Protein 3P6I (pdb70)

Nearest PDB structures (foldseek):
  3snv-assembly2_B  TM=9.906E-01  e=8.416E-18  Homo sapiens
  3p6j-assembly1_A  TM=9.834E-01  e=1.205E-16  unclassified
  3o4b-assembly1_A  TM=1.008E+00  e=6.882E-15  synthetic construct
  3o4a-assembly3_C  TM=1.006E+00  e=1.529E-14  synthetic construct
  4qkr-assembly1_A  TM=9.789E-01  e=8.283E-13  synthetic construct

Structure (mmCIF, N/CA/C/O backbone):
data_3P6I
#
_entry.id   3P6I
#
_cell.length_a   50.901
_cell.length_b   53.258
_cell.length_c   84.539
_cell.angle_alpha   90.00
_cell.angle_beta   90.00
_cell.angle_gamma   90.00
#
_symmetry.space_group_n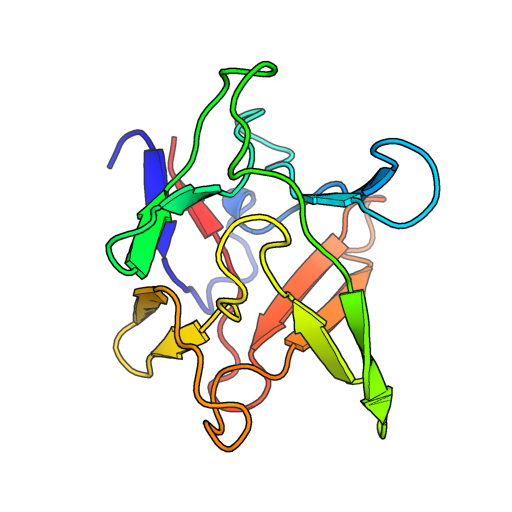ame_H-M   'I 2 2 2'
#
loop_
_entity.id
_entity.type
_entity.pdbx_description
1 polymer 'de novo designed beta-trefoil architecture with symmetric primary structure'
2 non-polymer 2-AMINO-2-HYDROXYMETHYL-PROPANE-1,3-DIOL
3 non-polymer 'SULFATE ION'
4 water water
#
loop_
_atom_site.group_PDB
_atom_site.id
_atom_site.type_symbol
_atom_site.label_atom_id
_atom_site.label_alt_id
_atom_site.label_comp_id
_atom_site.label_asym_id
_atom_site.label_entity_id
_atom_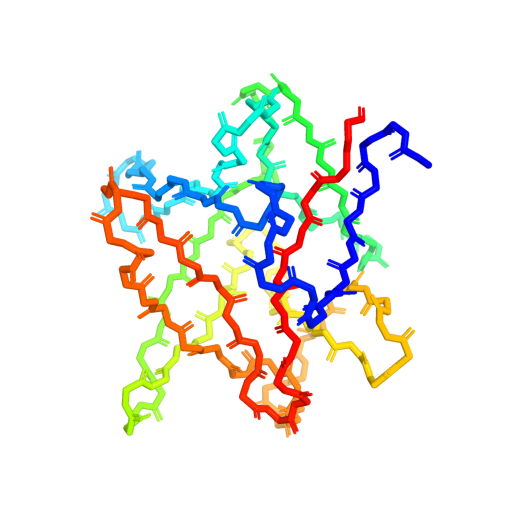site.label_seq_id
_atom_site.pdbx_PDB_ins_code
_atom_site.Cartn_x
_atom_site.Cartn_y
_atom_site.Cartn_z
_atom_site.occupancy
_atom_site.B_iso_or_equiv
_atom_site.auth_seq_id
_atom_site.auth_comp_id
_atom_site.auth_asym_id
_atom_site.auth_atom_id
_atom_site.pdbx_PDB_model_num
ATOM 1 N N . LYS A 1 16 ? -0.346 20.698 21.639 1.00 66.62 10 LYS A N 1
ATOM 2 C CA . LYS A 1 16 ? 0.411 21.880 21.243 1.00 26.75 10 LYS A CA 1
ATOM 3 C C . LYS A 1 16 ? 1.881 21.737 21.624 1.00 30.16 10 LYS A C 1
ATOM 4 O O . LYS A 1 16 ? 2.695 21.203 20.860 1.00 23.27 10 LYS A O 1
ATOM 10 N N . GLY A 1 17 ? 2.211 22.228 22.816 1.00 45.11 28 GLY A N 1
ATOM 11 C CA . GLY A 1 17 ? 3.566 22.170 23.329 1.00 43.05 28 GLY A CA 1
ATOM 12 C C . GLY A 1 17 ? 4.219 20.808 23.201 1.00 31.48 28 GLY A C 1
ATOM 13 O O . GLY A 1 17 ? 3.937 19.926 23.994 1.00 51.06 28 GLY A O 1
ATOM 14 N N . GLY A 1 18 ? 5.090 20.621 22.210 1.00 21.25 29 GLY A N 1
ATOM 15 C CA . GLY A 1 18 ? 5.836 19.379 22.121 1.00 16.13 29 GLY A CA 1
ATOM 16 C C . GLY A 1 18 ? 5.232 18.329 21.204 1.00 12.21 29 GLY A C 1
ATOM 17 O O . GLY A 1 18 ? 5.793 17.243 21.033 1.00 14.08 29 GLY A O 1
ATOM 18 N N . THR A 1 19 ? 4.091 18.631 20.602 1.00 11.77 30 THR A N 1
ATOM 19 C CA . THR A 1 19 ? 3.521 17.698 19.639 1.00 10.93 30 THR A CA 1
ATOM 20 C C . THR A 1 19 ? 4.282 17.726 18.312 1.00 11.23 30 THR A C 1
ATOM 21 O O . THR A 1 19 ? 4.957 18.711 17.978 1.00 12.00 30 THR A O 1
ATOM 25 N N . VAL A 1 20 ? 4.162 16.633 17.565 1.00 8.92 31 VAL A N 1
ATOM 26 C CA . VAL A 1 20 ? 4.783 16.502 16.255 1.00 10.36 31 VAL A CA 1
ATOM 27 C C . VAL A 1 20 ? 3.697 16.143 15.250 1.00 10.37 31 VAL A C 1
ATOM 28 O O . VAL A 1 20 ? 2.907 15.224 15.466 1.00 10.55 31 VAL A O 1
ATOM 32 N N . ASP A 1 21 ? 3.632 16.888 14.155 1.00 10.12 32 ASP A N 1
ATOM 33 C CA . ASP A 1 21 ? 2.671 16.574 13.109 1.00 11.05 32 ASP A CA 1
ATOM 34 C C . ASP A 1 21 ? 3.225 16.928 11.737 1.00 10.25 32 ASP A C 1
ATOM 35 O O . ASP A 1 21 ? 4.392 17.296 11.613 1.00 12.06 32 ASP A O 1
ATOM 40 N N . GLY A 1 22 ? 2.395 16.787 10.713 1.00 11.43 33 GLY A N 1
ATOM 41 C CA . GLY A 1 22 ? 2.799 17.095 9.357 1.00 12.84 33 GLY A CA 1
ATOM 42 C C . GLY A 1 22 ? 2.067 18.313 8.833 1.00 12.16 33 GLY A C 1
ATOM 43 O O . GLY A 1 22 ? 0.918 18.577 9.195 1.00 16.01 33 GLY A O 1
ATOM 44 N N . THR A 1 23 ? 2.741 19.073 7.982 1.00 13.65 34 THR A N 1
ATOM 45 C CA . THR A 1 23 ? 2.126 20.252 7.388 1.00 16.17 34 THR A CA 1
ATOM 46 C C . THR A 1 23 ? 2.636 20.453 5.974 1.00 18.63 34 THR A C 1
ATOM 47 O O . THR A 1 23 ? 3.745 20.035 5.641 1.00 19.58 34 THR A O 1
ATOM 51 N N . ARG A 1 24 ? 1.818 21.081 5.138 1.00 22.51 35 ARG A N 1
ATOM 52 C CA . ARG A 1 24 ? 2.265 21.481 3.811 1.00 23.64 35 ARG A CA 1
ATOM 53 C C . ARG A 1 24 ? 2.481 22.997 3.761 1.00 28.05 35 ARG A C 1
ATOM 54 O O . ARG A 1 24 ? 2.715 23.571 2.697 1.00 33.32 35 ARG A O 1
ATOM 62 N N . ASP A 1 25 ? 2.406 23.637 4.926 1.00 25.58 36 ASP A N 1
ATOM 63 C CA . ASP A 1 25 ? 2.631 25.075 5.029 1.00 29.75 36 ASP A CA 1
ATOM 64 C C . ASP A 1 25 ? 4.123 25.361 5.001 1.00 33.43 36 ASP A C 1
ATOM 65 O O . ASP A 1 25 ? 4.819 25.284 6.022 1.00 34.65 36 ASP A O 1
ATOM 70 N N . ARG A 1 26 ? 4.606 25.662 3.804 1.00 41.84 37 ARG A N 1
ATOM 71 C CA . ARG A 1 26 ? 6.023 25.832 3.542 1.00 35.91 37 ARG A CA 1
ATOM 72 C C . ARG A 1 26 ? 6.579 27.085 4.221 1.00 34.60 37 ARG A C 1
ATOM 73 O O . ARG A 1 26 ? 7.790 27.222 4.380 1.00 48.66 37 ARG A O 1
ATOM 81 N N . SER A 1 27 ? 5.689 27.990 4.624 1.00 42.89 38 SER A N 1
ATOM 82 C CA . SER A 1 27 ? 6.098 29.232 5.282 1.00 42.16 38 SER A CA 1
ATOM 83 C C . SER A 1 27 ? 6.301 29.038 6.783 1.00 39.94 38 SER A C 1
ATOM 84 O O . SER A 1 27 ? 6.880 29.887 7.454 1.00 47.14 38 SER A O 1
ATOM 87 N N . ASP A 1 28 ? 5.818 27.914 7.300 1.00 34.68 39 ASP A N 1
ATOM 88 C CA . ASP A 1 28 ? 5.917 27.619 8.720 1.00 27.99 39 ASP A CA 1
ATOM 89 C C . ASP A 1 28 ? 7.366 27.323 9.109 1.00 25.29 39 ASP A C 1
ATOM 90 O O . ASP A 1 28 ? 7.933 26.313 8.696 1.00 31.37 39 ASP A O 1
ATOM 95 N N . THR A 1 29 ? 7.957 28.202 9.910 1.00 27.08 40 THR A N 1
ATOM 96 C CA . THR A 1 29 ? 9.352 28.049 10.314 1.00 30.83 40 THR A CA 1
ATOM 97 C C . THR A 1 29 ? 9.597 26.803 11.168 1.00 23.13 40 THR A C 1
ATOM 98 O O . THR A 1 29 ? 10.736 26.369 11.313 1.00 19.57 40 THR A O 1
ATOM 102 N N . HIS A 1 30 ? 8.534 26.227 11.724 1.00 18.50 41 HIS A N 1
ATOM 103 C CA . HIS A 1 30 ? 8.666 25.042 12.570 1.00 15.39 41 HIS A CA 1
ATOM 104 C C . HIS A 1 30 ? 8.995 23.764 11.804 1.00 14.41 41 HIS A C 1
ATOM 105 O O . HIS A 1 30 ? 9.213 22.719 12.416 1.00 16.27 41 HIS A O 1
ATOM 112 N N . ILE A 1 31 ? 9.020 23.837 10.474 1.00 14.66 42 ILE A N 1
ATOM 113 C CA . ILE A 1 31 ? 9.392 22.671 9.673 1.00 14.48 42 ILE A CA 1
ATOM 114 C C . ILE A 1 31 ? 10.897 22.566 9.458 1.00 14.86 42 ILE A C 1
ATOM 115 O O . ILE A 1 31 ? 11.376 21.613 8.853 1.00 15.42 42 ILE A O 1
ATOM 120 N N . GLN A 1 32 ? 11.648 23.542 9.956 1.00 14.29 43 GLN A N 1
ATOM 121 C CA . GLN A 1 32 ? 13.093 23.537 9.767 1.00 13.27 43 GLN A CA 1
ATOM 122 C C . GLN A 1 32 ? 13.808 22.709 10.828 1.00 11.98 43 GLN A C 1
ATOM 123 O O . GLN A 1 32 ? 13.521 22.812 12.027 1.00 13.24 43 GLN A O 1
ATOM 129 N N . PHE A 1 33 ? 14.749 21.897 10.369 1.00 12.30 44 PHE A N 1
ATOM 130 C CA . PHE A 1 33 ? 15.499 21.016 11.242 1.00 11.57 44 PHE A CA 1
ATOM 131 C C . PHE A 1 33 ? 16.997 21.153 11.089 1.00 12.89 44 PHE A C 1
ATOM 132 O O . PHE A 1 33 ? 17.519 21.599 10.053 1.00 13.72 44 PHE A O 1
ATOM 140 N N . GLN A 1 34 ? 17.684 20.751 12.146 1.00 13.63 45 GLN A N 1
ATOM 141 C CA A GLN A 1 34 ? 19.121 20.569 12.107 0.50 19.24 45 GLN A CA 1
ATOM 142 C CA B GLN A 1 34 ? 19.118 20.563 12.100 0.50 16.20 45 GLN A CA 1
ATOM 143 C C . GLN A 1 34 ? 19.395 19.092 12.358 1.00 15.80 45 GLN A C 1
ATOM 144 O O . GLN A 1 34 ? 18.864 18.506 13.302 1.00 18.15 45 GLN A O 1
ATOM 155 N N . ILE A 1 35 ? 20.206 18.484 11.504 1.00 14.96 46 ILE A N 1
ATOM 156 C CA . ILE A 1 35 ? 20.602 17.108 11.719 1.00 16.21 46 ILE A CA 1
ATOM 157 C C . ILE A 1 35 ? 22.005 17.105 12.304 1.00 17.97 46 ILE A C 1
ATOM 158 O O . ILE A 1 35 ? 22.939 17.612 11.691 1.00 22.94 46 ILE A O 1
ATOM 163 N N . SER A 1 36 ? 22.161 16.550 13.498 1.00 19.18 47 SER A N 1
ATOM 164 C CA . SER A 1 36 ? 23.479 16.516 14.120 1.00 21.25 47 SER A CA 1
ATOM 165 C C . SER A 1 36 ? 23.911 15.099 14.463 1.00 20.79 47 SER A C 1
ATOM 166 O O . SER A 1 36 ? 23.092 14.257 14.827 1.00 17.98 47 SER A O 1
ATOM 169 N N . PRO A 1 37 ? 25.210 14.823 14.323 1.00 29.43 48 PRO A N 1
ATOM 170 C CA . PRO A 1 37 ? 25.744 13.502 14.662 1.00 27.93 48 PRO A CA 1
ATOM 171 C C . PRO A 1 37 ? 25.585 13.199 16.144 1.00 25.57 48 PRO A C 1
ATOM 172 O O . PRO A 1 37 ? 25.794 14.071 16.987 1.00 40.09 48 PRO A O 1
ATOM 176 N N . GLU A 1 38 ? 25.214 11.964 16.450 1.00 19.99 49 GLU A N 1
ATOM 177 C CA . GLU A 1 38 ? 25.213 11.478 17.820 1.00 21.76 49 GLU A CA 1
ATOM 178 C C . GLU A 1 38 ? 26.110 10.251 17.862 1.00 30.68 49 GLU A C 1
ATOM 179 O O . GLU A 1 38 ? 25.655 9.130 17.673 1.00 38.83 49 GLU A O 1
ATOM 185 N N . GLY A 1 39 ? 27.395 10.471 18.102 1.00 26.66 50 GLY A N 1
ATOM 186 C CA . GLY A 1 39 ? 28.356 9.391 18.027 1.00 38.10 50 GLY A CA 1
ATOM 187 C C . GLY A 1 39 ? 28.800 9.154 16.598 1.00 36.32 50 GLY A C 1
ATOM 188 O O . GLY A 1 39 ? 29.034 10.104 15.845 1.00 41.32 50 GLY A O 1
ATOM 189 N N . ASN A 1 40 ? 28.889 7.883 16.213 1.00 43.83 51 ASN A N 1
ATOM 190 C CA . ASN A 1 40 ? 29.510 7.505 14.947 1.00 42.52 51 ASN A CA 1
ATOM 191 C C . ASN A 1 40 ? 28.545 7.235 13.781 1.00 44.72 51 ASN A C 1
ATOM 192 O O . ASN A 1 40 ? 28.809 7.650 12.653 1.00 50.98 51 ASN A O 1
ATOM 197 N N . GLY A 1 41 ? 27.432 6.550 14.041 1.00 47.22 52 GLY A N 1
ATOM 198 C CA . GLY A 1 41 ? 26.511 6.183 12.974 1.00 43.07 52 GLY A CA 1
ATOM 199 C C . GLY A 1 41 ? 25.064 6.658 13.107 1.00 44.66 52 GLY A C 1
ATOM 200 O O . GLY A 1 41 ? 24.195 6.248 12.335 1.00 45.19 52 GLY A O 1
ATOM 201 N N . GLU A 1 42 ? 24.796 7.527 14.072 1.00 31.67 53 GLU A N 1
ATOM 202 C CA . GLU A 1 42 ? 23.433 7.984 14.330 1.00 20.36 53 GLU A CA 1
ATOM 203 C C . GLU A 1 42 ? 23.322 9.503 14.328 1.00 17.13 53 GLU A C 1
ATOM 204 O O . GLU A 1 42 ? 24.324 10.213 14.388 1.00 18.16 53 GLU A O 1
ATOM 210 N N . VAL A 1 43 ? 22.091 10.000 14.266 1.00 14.93 54 VAL A N 1
ATOM 211 C CA . VAL A 1 43 ? 21.860 11.438 14.262 1.00 14.25 54 VAL A CA 1
ATOM 212 C C . VAL A 1 43 ? 20.722 11.818 15.200 1.00 13.87 54 VAL A C 1
ATOM 213 O O . VAL A 1 43 ? 19.892 10.977 15.580 1.00 13.26 54 VAL A O 1
ATOM 217 N N . LEU A 1 44 ? 20.691 13.093 15.570 1.00 11.58 55 LEU A N 1
ATOM 218 C CA . LEU A 1 44 ? 19.543 13.667 16.240 1.00 11.06 55 LEU A CA 1
ATOM 219 C C . LEU A 1 44 ? 18.857 14.556 15.213 1.00 11.26 55 LEU A C 1
ATOM 220 O O . LEU A 1 44 ? 19.515 15.143 14.343 1.00 13.40 55 LEU A O 1
ATOM 225 N N . LEU A 1 45 ? 17.540 14.670 15.326 1.00 10.56 56 LEU A N 1
ATOM 226 C CA . LEU A 1 45 ? 16.758 15.508 14.433 1.00 10.54 56 LEU A CA 1
ATOM 227 C C . LEU A 1 45 ? 16.151 16.612 15.273 1.00 9.93 56 LEU A C 1
ATOM 228 O O . LEU A 1 45 ? 15.184 16.391 16.001 1.00 10.63 56 LEU A O 1
ATOM 233 N N . LYS A 1 46 ? 16.751 17.796 15.192 1.00 10.90 57 LYS A N 1
ATOM 234 C CA . LYS A 1 46 ? 16.412 18.896 16.083 1.00 10.81 57 LYS A CA 1
ATOM 235 C C . LYS A 1 46 ? 15.656 20.002 15.372 1.00 10.48 57 LYS A C 1
ATOM 236 O O . LYS A 1 46 ? 16.080 20.486 14.324 1.00 12.72 57 LYS A O 1
ATOM 242 N N . SER A 1 47 ? 14.541 20.404 15.962 1.00 10.37 58 SER A N 1
ATOM 243 C CA . SER A 1 47 ? 13.790 21.563 15.503 1.00 12.19 58 SER A CA 1
ATOM 244 C C . SER A 1 47 ? 14.625 22.836 15.654 1.00 13.16 58 SER A C 1
ATOM 245 O O . SER A 1 47 ? 15.067 23.184 16.752 1.00 15.33 58 SER A O 1
ATOM 248 N N . THR A 1 48 ? 14.853 23.531 14.552 1.00 13.57 59 THR A N 1
ATOM 249 C CA . THR A 1 48 ? 15.643 24.757 14.573 1.00 18.01 59 THR A CA 1
ATOM 250 C C . THR A 1 48 ? 15.034 25.809 15.498 1.00 17.47 59 THR A C 1
ATOM 251 O O . THR A 1 48 ? 15.745 26.472 16.256 1.00 22.00 59 THR A O 1
ATOM 255 N N . GLU A 1 49 ? 13.716 25.973 15.411 1.00 13.65 60 GLU A N 1
ATOM 256 C CA . GLU A 1 49 ? 13.034 27.094 16.065 1.00 14.89 60 GLU A CA 1
ATOM 257 C C . GLU A 1 49 ? 12.748 26.874 17.551 1.00 14.04 60 GLU A C 1
ATOM 258 O O . GLU A 1 49 ? 12.649 27.833 18.312 1.00 17.49 60 GLU A O 1
ATOM 264 N N . THR A 1 50 ? 12.615 25.621 17.970 1.00 13.97 61 THR A N 1
ATOM 265 C CA . THR A 1 50 ? 12.237 25.344 19.352 1.00 13.37 61 THR A CA 1
ATOM 266 C C . THR A 1 50 ? 13.326 24.626 20.143 1.00 14.39 61 THR A C 1
ATOM 267 O O . THR A 1 50 ? 13.279 24.593 21.366 1.00 15.48 61 THR A O 1
ATOM 271 N N . GLY A 1 51 ? 14.301 24.052 19.447 1.00 13.47 62 GLY A N 1
ATOM 272 C CA . GLY A 1 51 ? 15.358 23.305 20.118 1.00 12.33 62 GLY A CA 1
ATOM 273 C C . GLY A 1 51 ? 14.961 21.909 20.585 1.00 13.25 62 GLY A C 1
ATOM 274 O O . GLY A 1 51 ? 15.735 21.235 21.264 1.00 16.11 62 GLY A O 1
ATOM 275 N N . GLN A 1 52 ? 13.761 21.461 20.219 1.00 12.58 63 GLN A N 1
ATOM 276 C CA . GLN A 1 52 ? 13.306 20.123 20.594 1.00 11.88 63 GLN A CA 1
ATOM 277 C C . GLN A 1 52 ? 13.815 19.062 19.630 1.00 10.21 63 GLN A C 1
ATOM 278 O O . GLN A 1 52 ? 13.894 19.294 18.418 1.00 12.71 63 GLN A O 1
ATOM 284 N N . TYR A 1 53 ? 14.140 17.895 20.182 1.00 9.83 64 TYR A N 1
ATOM 285 C CA . TYR A 1 53 ? 14.530 16.735 19.401 1.00 10.41 64 TYR A CA 1
ATOM 286 C C . TYR A 1 53 ? 13.331 15.841 19.150 1.00 9.81 64 TYR A C 1
ATOM 287 O O . TYR A 1 53 ? 12.490 15.640 20.033 1.00 11.15 64 TYR A O 1
ATOM 296 N N . LEU A 1 54 ? 13.258 15.301 17.940 1.00 9.48 65 LEU A N 1
ATOM 297 C CA A LEU A 1 54 ? 12.240 14.309 17.613 0.56 11.76 65 LEU A CA 1
ATOM 298 C CA B LEU A 1 54 ? 12.253 14.317 17.607 0.44 14.36 65 LEU A CA 1
ATOM 299 C C . LEU A 1 54 ? 12.496 13.048 18.415 1.00 9.19 65 LEU A C 1
ATOM 300 O O . LEU A 1 54 ? 13.636 12.595 18.537 1.00 9.47 65 LEU A O 1
ATOM 309 N N . ARG A 1 55 ? 11.424 12.479 18.944 1.00 9.30 66 ARG A N 1
ATOM 310 C CA . ARG A 1 55 ? 11.486 11.280 19.753 1.00 10.83 66 ARG A CA 1
ATOM 311 C C . ARG A 1 55 ? 10.401 10.302 19.309 1.00 10.87 66 ARG A C 1
ATOM 312 O O . ARG A 1 55 ? 9.247 10.695 19.152 1.00 10.69 66 ARG A O 1
ATOM 320 N N . ILE A 1 56 ? 10.758 9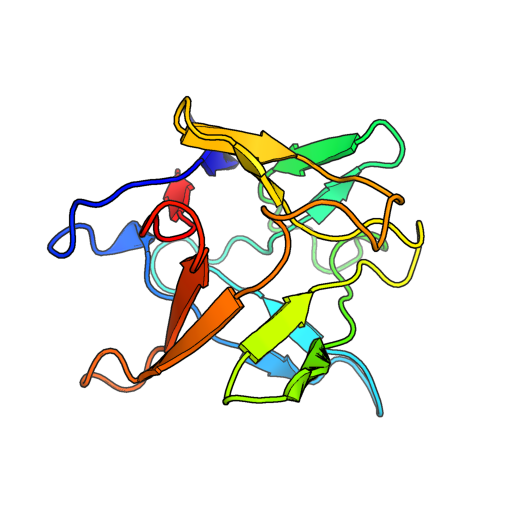.036 19.099 1.00 9.58 67 ILE A N 1
ATOM 321 C CA . ILE A 1 56 ? 9.740 7.999 18.931 1.00 11.25 67 ILE A CA 1
ATOM 322 C C . ILE A 1 56 ? 9.674 7.180 20.216 1.00 10.82 67 ILE A C 1
ATOM 323 O O . ILE A 1 56 ? 10.652 6.538 20.617 1.00 12.80 67 ILE A O 1
ATOM 328 N N . ASN A 1 57 ? 8.531 7.242 20.880 1.00 10.98 68 ASN A N 1
ATOM 329 C CA . ASN A 1 57 ? 8.341 6.520 22.122 1.00 13.10 68 ASN A CA 1
ATOM 330 C C . ASN A 1 57 ? 8.049 5.041 21.854 1.00 12.39 68 ASN A C 1
ATOM 331 O O . ASN A 1 57 ? 7.539 4.682 20.784 1.00 16.12 68 ASN A O 1
ATOM 336 N N . PRO A 1 58 ? 8.407 4.170 22.799 1.00 13.86 69 PRO A N 1
ATOM 337 C CA . PRO A 1 58 ? 8.164 2.736 22.581 1.00 15.36 69 PRO A CA 1
ATOM 338 C C . PRO A 1 58 ? 6.726 2.426 22.132 1.00 16.59 69 PRO A C 1
ATOM 339 O O . PRO A 1 58 ? 6.535 1.464 21.391 1.00 20.60 69 PRO A O 1
ATOM 343 N N . ASP A 1 59 ? 5.744 3.237 22.529 1.00 18.82 70 ASP A N 1
ATOM 344 C CA . ASP A 1 59 ? 4.345 2.983 22.142 1.00 18.33 70 ASP A CA 1
ATOM 345 C C . ASP A 1 59 ? 3.958 3.490 20.740 1.00 17.83 70 ASP A C 1
ATOM 346 O O . ASP A 1 59 ? 2.807 3.374 20.320 1.00 21.75 70 ASP A O 1
ATOM 351 N N . GLY A 1 60 ? 4.925 4.041 20.021 1.00 14.38 71 GLY A N 1
ATOM 352 C CA . GLY A 1 60 ? 4.713 4.463 18.651 1.00 13.38 71 GLY A CA 1
ATOM 353 C C . GLY A 1 60 ? 4.350 5.930 18.535 1.00 12.20 71 GLY A C 1
ATOM 354 O O . GLY A 1 60 ? 4.320 6.478 17.428 1.00 13.86 71 GLY A O 1
ATOM 355 N N . THR A 1 61 ? 4.071 6.578 19.662 1.00 11.02 72 THR A N 1
ATOM 356 C CA . THR A 1 61 ? 3.807 8.017 19.619 1.00 10.64 72 THR A CA 1
ATOM 357 C C . THR A 1 61 ? 5.100 8.765 19.330 1.00 9.59 72 THR A C 1
ATOM 358 O O . THR A 1 61 ? 6.188 8.317 19.689 1.00 12.86 72 THR A O 1
ATOM 362 N N . VAL A 1 62 ? 4.972 9.904 18.674 1.00 8.84 73 VAL A N 1
ATOM 363 C CA . VAL A 1 62 ? 6.119 10.726 18.333 1.00 8.88 73 VAL A CA 1
ATOM 364 C C . VAL A 1 62 ? 5.901 12.126 18.898 1.00 8.51 73 VAL A C 1
ATOM 365 O O . VAL A 1 62 ? 4.845 12.728 18.719 1.00 9.50 73 VAL A O 1
ATOM 369 N N . ASP A 1 63 ? 6.893 12.628 19.623 1.00 9.55 74 ASP A N 1
ATOM 370 C CA . ASP A 1 63 ? 6.790 13.952 20.195 1.00 9.93 74 ASP A CA 1
ATOM 371 C C . ASP A 1 63 ? 8.165 14.601 20.225 1.00 9.60 74 ASP A C 1
ATOM 372 O O . ASP A 1 63 ? 9.131 14.042 19.692 1.00 10.57 74 ASP A O 1
ATOM 377 N N . GLY A 1 64 ? 8.238 15.794 20.801 1.00 10.22 75 GLY A N 1
ATOM 378 C CA . GLY A 1 64 ? 9.501 16.491 20.949 1.00 12.14 75 GLY A CA 1
ATOM 379 C C . GLY A 1 64 ? 9.933 16.550 22.399 1.00 12.77 75 GLY A C 1
ATOM 380 O O . GLY A 1 64 ? 9.103 16.628 23.312 1.00 15.46 75 GLY A O 1
ATOM 381 N N . THR A 1 65 ? 11.240 16.491 22.614 1.00 11.32 76 THR A N 1
ATOM 382 C CA . THR A 1 65 ? 11.795 16.610 23.951 1.00 12.32 76 THR A CA 1
ATOM 383 C C . THR A 1 65 ? 13.065 17.439 23.910 1.00 14.61 76 THR A C 1
ATOM 384 O O . THR A 1 65 ? 13.767 17.461 22.907 1.00 13.52 76 THR A O 1
ATOM 388 N N . ARG A 1 66 A 13.354 18.133 25.003 1.00 16.27 76 ARG A N 1
ATOM 389 C CA . ARG A 1 66 A 14.630 18.818 25.135 1.00 16.69 76 ARG A CA 1
ATOM 390 C C . ARG A 1 66 A 15.513 18.071 26.109 1.00 18.93 76 ARG A C 1
ATOM 391 O O . ARG A 1 66 A 16.553 18.581 26.516 1.00 26.55 76 ARG A O 1
ATOM 399 N N . ASP A 1 67 ? 15.100 16.857 26.471 1.00 17.00 77 ASP A N 1
ATOM 400 C CA . ASP A 1 67 ? 15.905 16.030 27.359 1.00 19.23 77 ASP A CA 1
ATOM 401 C C . ASP A 1 67 ? 17.008 15.357 26.556 1.00 20.22 77 ASP A C 1
ATOM 402 O O . ASP A 1 67 ? 16.780 14.350 25.882 1.00 17.92 77 ASP A O 1
ATOM 407 N N . ARG A 1 68 ? 18.203 15.929 26.638 1.00 20.33 78 ARG A N 1
ATOM 408 C CA . ARG A 1 68 ? 19.352 15.461 25.876 1.00 18.05 78 ARG A CA 1
ATOM 409 C C . ARG A 1 68 ? 19.766 14.038 26.270 1.00 21.57 78 ARG A C 1
ATOM 410 O O . ARG A 1 68 ? 20.433 13.347 25.499 1.00 19.70 78 ARG A O 1
ATOM 418 N N . SER A 1 69 ? 19.360 13.603 27.463 1.00 16.30 79 SER A N 1
ATOM 419 C CA . SER A 1 69 ? 19.701 12.263 27.946 1.00 17.90 79 SER A CA 1
ATOM 420 C C . SER A 1 69 ? 18.723 11.193 27.448 1.00 16.03 79 SER A C 1
ATOM 421 O O . SER A 1 69 ? 18.887 10.010 27.735 1.00 19.82 79 SER A O 1
ATOM 424 N N . ASP A 1 70 ? 17.698 11.611 26.716 1.00 17.05 80 ASP A N 1
ATOM 425 C CA . ASP A 1 70 ? 16.659 10.686 26.277 1.00 16.74 80 ASP A CA 1
ATOM 426 C C . ASP A 1 70 ? 17.241 9.686 25.281 1.00 18.15 80 ASP A C 1
ATOM 427 O O . ASP A 1 70 ? 17.977 10.061 24.373 1.00 22.81 80 ASP A O 1
ATOM 432 N N . THR A 1 71 ? 16.893 8.417 25.439 1.00 21.94 81 THR A N 1
ATOM 433 C CA A THR A 1 71 ? 17.459 7.344 24.628 0.73 23.25 81 THR A CA 1
ATOM 434 C CA B THR A 1 71 ? 17.476 7.369 24.605 0.27 21.54 81 THR A CA 1
ATOM 435 C C . THR A 1 71 ? 16.659 7.116 23.341 1.00 20.57 81 THR A C 1
ATOM 436 O O . THR A 1 71 ? 17.021 6.289 22.504 1.00 31.62 81 THR A O 1
ATOM 443 N N . HIS A 1 72 ? 15.564 7.844 23.194 1.00 14.69 82 HIS A N 1
ATOM 444 C CA . HIS A 1 72 ? 14.671 7.631 22.065 1.00 13.61 82 HIS A CA 1
ATOM 445 C C . HIS A 1 72 ? 14.721 8.742 21.033 1.00 13.20 82 HIS A C 1
ATOM 446 O O . HIS A 1 72 ? 13.834 8.843 20.183 1.00 16.13 82 HIS A O 1
ATOM 453 N N . ILE A 1 73 ? 15.773 9.552 21.104 1.00 12.24 83 ILE A N 1
ATOM 454 C CA . ILE A 1 73 ? 15.971 10.631 20.145 1.00 11.99 83 ILE A CA 1
ATOM 455 C C . ILE A 1 73 ? 17.013 10.300 19.077 1.00 10.79 83 ILE A C 1
ATOM 456 O O . ILE A 1 73 ? 17.250 11.099 18.167 1.00 12.12 83 ILE A O 1
ATOM 461 N N . GLN A 1 74 ? 17.627 9.121 19.176 1.00 11.74 84 GLN A N 1
ATOM 462 C CA . GLN A 1 74 ? 18.670 8.736 18.230 1.00 12.39 84 GLN A CA 1
ATOM 463 C C . GLN A 1 74 ? 18.082 8.043 17.011 1.00 12.52 84 GLN A C 1
ATOM 464 O O . GLN A 1 74 ? 17.321 7.080 17.137 1.00 14.61 84 GLN A O 1
ATOM 470 N N . PHE A 1 75 ? 18.450 8.528 15.831 1.00 14.09 85 PHE A N 1
ATOM 471 C CA . PHE A 1 75 ? 17.955 7.971 14.579 1.00 15.03 85 PHE A CA 1
ATOM 472 C C . PHE A 1 75 ? 19.076 7.485 13.675 1.00 14.26 85 PHE A C 1
ATOM 473 O O . PHE A 1 75 ? 20.208 7.962 13.739 1.00 17.44 85 PHE A O 1
ATOM 481 N N . GLN A 1 76 ? 18.742 6.525 12.826 1.00 15.13 86 GLN A N 1
ATOM 482 C CA A GLN A 1 76 ? 19.617 6.127 11.739 0.56 18.31 86 GLN A CA 1
ATOM 483 C CA B GLN A 1 76 ? 19.619 6.132 11.737 0.44 18.72 86 GLN A CA 1
ATOM 484 C C . GLN A 1 76 ? 18.938 6.499 10.428 1.00 20.94 86 GLN A C 1
ATOM 485 O O . GLN A 1 76 ? 17.754 6.222 10.235 1.00 19.51 86 GLN A O 1
ATOM 496 N N . ILE A 1 77 ? 19.676 7.160 9.548 1.00 21.45 87 ILE A N 1
ATOM 497 C CA . ILE A 1 77 ? 19.147 7.520 8.247 1.00 21.52 87 ILE A CA 1
ATOM 498 C C . ILE A 1 77 ? 19.626 6.474 7.256 1.00 26.22 87 ILE A C 1
ATOM 499 O O . ILE A 1 77 ? 20.829 6.268 7.107 1.00 36.56 87 ILE A O 1
ATOM 504 N N . SER A 1 78 ? 18.690 5.798 6.598 1.00 22.08 88 SER A N 1
ATOM 505 C CA . SER A 1 78 ? 19.048 4.784 5.612 1.00 24.12 88 SER A CA 1
ATOM 506 C C . SER A 1 78 ? 18.558 5.151 4.218 1.00 25.83 88 SER A C 1
ATOM 507 O O . SER A 1 78 ? 17.399 5.510 4.032 1.00 24.46 88 SER A O 1
ATOM 510 N N . PRO A 1 79 ? 19.454 5.056 3.228 1.00 32.23 89 PRO A N 1
ATOM 511 C CA . PRO A 1 79 ? 19.158 5.347 1.822 1.00 42.99 89 PRO A CA 1
ATOM 512 C C . PRO A 1 79 ? 18.164 4.350 1.238 1.00 35.21 89 PRO A C 1
ATOM 513 O O . PRO A 1 79 ? 18.316 3.145 1.419 1.00 45.55 89 PRO A O 1
ATOM 517 N N . GLU A 1 80 ? 17.159 4.861 0.538 1.00 37.20 90 GLU A N 1
ATOM 518 C CA . GLU A 1 80 ? 16.088 4.034 0.003 1.00 33.93 90 GLU A CA 1
ATOM 519 C C . GLU A 1 80 ? 16.105 4.089 -1.520 1.00 51.79 90 GLU A C 1
ATOM 520 O O . GLU A 1 80 ? 15.262 3.490 -2.188 1.00 66.37 90 GLU A O 1
ATOM 526 N N . GLY A 1 81 ? 17.077 4.813 -2.063 1.00 48.84 91 GLY A N 1
ATOM 527 C CA . GLY A 1 81 ? 17.159 5.021 -3.494 1.00 50.45 91 GLY A CA 1
ATOM 528 C C . GLY A 1 81 ? 16.263 6.161 -3.933 1.00 49.16 91 GLY A C 1
ATOM 529 O O . GLY A 1 81 ? 15.338 6.555 -3.215 1.00 51.20 91 GLY A O 1
ATOM 530 N N . ASN A 1 82 ? 16.547 6.695 -5.115 1.00 46.07 92 ASN A N 1
ATOM 531 C CA . ASN A 1 82 ? 15.767 7.786 -5.686 1.00 54.93 92 ASN A CA 1
ATOM 532 C C . ASN A 1 82 ? 15.772 9.030 -4.799 1.00 49.76 92 ASN A C 1
ATOM 533 O O . ASN A 1 82 ? 14.828 9.822 -4.812 1.00 55.84 92 ASN A O 1
ATOM 538 N N . GLY A 1 83 ? 16.843 9.195 -4.029 1.00 38.90 93 GLY A N 1
ATOM 539 C CA . GLY A 1 83 ? 16.999 10.364 -3.183 1.00 33.16 93 GLY A CA 1
ATOM 540 C C . GLY A 1 83 ? 16.132 10.342 -1.936 1.00 31.95 93 GLY A C 1
ATOM 541 O O . GLY A 1 83 ? 15.981 11.358 -1.259 1.00 40.84 93 GLY A O 1
ATOM 542 N N . GLU A 1 84 ? 15.555 9.185 -1.632 1.00 31.65 94 GLU A N 1
ATOM 543 C CA . GLU A 1 84 ? 14.724 9.046 -0.440 1.00 21.61 94 GLU A CA 1
ATOM 544 C C . GLU A 1 84 ? 15.457 8.309 0.672 1.00 26.17 94 GLU A C 1
ATOM 545 O O . GLU A 1 84 ? 16.370 7.518 0.411 1.00 26.96 94 GLU A O 1
ATOM 551 N N . VAL A 1 85 ? 15.038 8.564 1.910 1.00 19.99 95 VAL A N 1
ATOM 552 C CA . VAL A 1 85 ? 15.606 7.900 3.072 1.00 18.76 95 VAL A CA 1
ATOM 553 C C . VAL A 1 85 ? 14.506 7.427 4.004 1.00 18.04 95 VAL A C 1
ATOM 554 O O . VAL A 1 85 ? 13.382 7.932 3.958 1.00 17.63 95 VAL A O 1
ATOM 558 N N . LEU A 1 86 ? 14.836 6.450 4.844 1.00 16.84 96 LEU A N 1
ATOM 559 C CA . LEU A 1 86 ? 14.016 6.114 5.998 1.00 15.23 96 LEU A CA 1
ATOM 560 C C . LEU A 1 86 ? 14.669 6.708 7.235 1.00 12.80 96 LEU A C 1
ATOM 561 O O . LEU A 1 86 ? 15.898 6.839 7.300 1.00 15.69 96 LEU A O 1
ATOM 566 N N . LEU A 1 87 ? 13.843 7.063 8.213 1.00 13.39 97 LEU A N 1
ATOM 567 C CA . LEU A 1 87 ? 14.313 7.656 9.454 1.00 12.32 97 LEU A CA 1
ATOM 568 C C . LEU A 1 87 ? 13.935 6.706 10.575 1.00 11.62 97 LEU A C 1
ATOM 569 O O . LEU A 1 87 ? 12.784 6.651 10.995 1.00 12.10 97 LEU A O 1
ATOM 574 N N . LYS A 1 88 ? 14.905 5.924 11.030 1.00 13.34 98 LYS A N 1
ATOM 575 C CA . LYS A 1 88 ? 14.621 4.820 11.938 1.00 13.46 98 LYS A CA 1
ATOM 576 C C . LYS A 1 88 ? 15.151 5.106 13.336 1.00 13.74 98 LYS A C 1
ATOM 577 O O . LYS A 1 88 ? 16.325 5.422 13.507 1.00 15.67 98 LYS A O 1
ATOM 583 N N . SER A 1 89 ? 14.286 4.997 14.340 1.00 13.55 99 SER A N 1
ATOM 584 C CA A SER A 1 89 ? 14.700 5.140 15.736 0.54 22.06 99 SER A CA 1
ATOM 585 C CA B SER A 1 89 ? 14.735 5.170 15.709 0.46 12.52 99 SER A CA 1
ATOM 586 C C . SER A 1 89 ? 15.543 3.954 16.148 1.00 14.00 99 SER A C 1
ATOM 587 O O . SER A 1 89 ? 15.084 2.813 16.068 1.00 18.40 99 SER A O 1
ATOM 592 N N . THR A 1 90 ? 16.753 4.214 16.616 1.00 14.88 100 THR A N 1
ATOM 593 C CA A THR A 1 90 ? 17.689 3.143 16.923 0.54 18.99 100 THR A CA 1
ATOM 594 C CA B THR A 1 90 ? 17.698 3.147 16.933 0.46 19.35 100 THR A CA 1
ATOM 595 C C . THR A 1 90 ? 17.212 2.266 18.077 1.00 19.11 100 THR A C 1
ATOM 596 O O . THR A 1 90 ? 17.389 1.048 18.065 1.00 24.33 100 THR A O 1
ATOM 603 N N . GLU A 1 91 ? 16.596 2.888 19.066 1.00 14.92 101 GLU A N 1
ATOM 604 C CA . GLU A 1 91 ? 16.201 2.193 20.273 1.00 14.85 101 GLU A CA 1
ATOM 605 C C . GLU A 1 91 ? 15.033 1.226 20.065 1.00 15.02 101 GLU A C 1
ATOM 606 O O . GLU A 1 91 ? 15.006 0.154 20.665 1.00 17.10 101 GLU A O 1
ATOM 612 N N . THR A 1 92 ? 14.069 1.595 19.223 1.00 14.93 102 THR A N 1
ATOM 613 C CA . THR A 1 92 ? 12.859 0.790 19.075 1.00 15.55 102 THR A CA 1
ATOM 614 C C . THR A 1 92 ? 12.670 0.177 17.695 1.00 13.76 102 THR A C 1
ATOM 615 O O . THR A 1 92 ? 11.734 -0.587 17.485 1.00 14.24 102 THR A O 1
ATOM 619 N N . GLY A 1 93 ? 13.547 0.505 16.754 1.00 13.89 103 GLY A N 1
ATOM 620 C CA . GLY A 1 93 ? 13.446 -0.035 15.411 1.00 14.62 103 GLY A CA 1
ATOM 621 C C . GLY A 1 93 ? 12.249 0.485 14.629 1.00 12.64 103 GLY A C 1
ATOM 622 O O . GLY A 1 93 ? 11.901 -0.071 13.590 1.00 18.88 103 GLY A O 1
ATOM 623 N N . GLN A 1 94 ? 11.624 1.550 15.119 1.00 12.22 107 GLN A N 1
ATOM 624 C CA . GLN A 1 94 ? 10.463 2.135 14.445 1.00 12.70 107 GLN A CA 1
ATOM 625 C C . GLN A 1 94 ? 10.866 3.215 13.452 1.00 11.36 107 GLN A C 1
ATOM 626 O O . GLN A 1 94 ? 11.725 4.053 13.744 1.00 12.57 107 GLN A O 1
ATOM 632 N N . TYR A 1 95 ? 10.223 3.190 12.288 1.00 10.34 108 TYR A N 1
ATO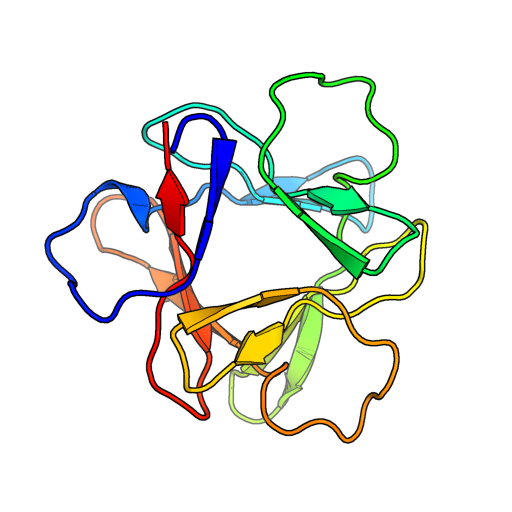M 633 C CA . TYR A 1 95 ? 10.402 4.211 11.262 1.00 11.10 108 TYR A CA 1
ATOM 634 C C . TYR A 1 95 ? 9.416 5.348 11.482 1.00 10.55 108 TYR A C 1
ATOM 635 O O . TYR A 1 95 ? 8.250 5.115 11.816 1.00 11.79 108 TYR A O 1
ATOM 644 N N . LEU A 1 96 ? 9.880 6.578 11.283 1.00 10.44 109 LEU A N 1
ATOM 645 C CA A LEU A 1 96 ? 9.012 7.741 11.302 0.39 12.96 109 LEU A CA 1
ATOM 646 C CA B LEU A 1 96 ? 8.976 7.720 11.318 0.61 10.67 109 LEU A CA 1
ATOM 647 C C . LEU A 1 96 ? 8.014 7.665 10.145 1.00 10.86 109 LEU A C 1
ATOM 648 O O . LEU A 1 96 ? 8.396 7.350 9.010 1.00 11.64 109 LEU A O 1
ATOM 657 N N . ARG A 1 97 ? 6.755 7.979 10.435 1.00 10.12 110 ARG A N 1
ATOM 658 C CA . ARG A 1 97 ? 5.684 7.931 9.457 1.00 12.16 110 ARG A CA 1
ATOM 659 C C . ARG A 1 97 ? 4.843 9.204 9.549 1.00 10.30 110 ARG A C 1
ATOM 660 O O . ARG A 1 97 ? 4.481 9.625 10.654 1.00 10.81 110 ARG A O 1
ATOM 668 N N . ILE A 1 98 ? 4.527 9.810 8.400 1.00 10.54 111 ILE A N 1
ATOM 669 C CA . ILE A 1 98 ? 3.507 10.853 8.376 1.00 11.50 111 ILE A CA 1
ATOM 670 C C . ILE A 1 98 ? 2.261 10.303 7.691 1.00 11.70 111 ILE A C 1
ATOM 671 O O . ILE A 1 98 ? 2.293 9.915 6.526 1.00 13.47 111 ILE A O 1
ATOM 676 N N . ASN A 1 99 ? 1.165 10.250 8.436 1.00 11.26 112 ASN A N 1
ATOM 677 C CA . ASN A 1 99 ? -0.094 9.738 7.924 1.00 12.54 112 ASN A CA 1
ATOM 678 C C . ASN A 1 99 ? -0.821 10.791 7.102 1.00 12.59 112 ASN A C 1
ATOM 679 O O . ASN A 1 99 ? -0.599 11.985 7.288 1.00 13.66 112 ASN A O 1
ATOM 684 N N . PRO A 1 100 ? -1.675 10.354 6.167 1.00 11.72 113 PRO A N 1
ATOM 685 C CA . PRO A 1 100 ? -2.404 11.325 5.337 1.00 13.64 113 PRO A CA 1
ATOM 686 C C . PRO A 1 100 ? -3.181 12.365 6.154 1.00 14.17 113 PRO A C 1
ATOM 687 O O . PRO A 1 100 ? -3.363 13.486 5.680 1.00 17.72 113 PRO A O 1
ATOM 691 N N . ASP A 1 101 ? -3.602 12.018 7.369 1.00 15.91 114 ASP A N 1
ATOM 692 C CA . ASP A 1 101 ? -4.342 12.969 8.204 1.00 16.33 114 ASP A CA 1
ATOM 693 C C . ASP A 1 101 ? -3.446 13.985 8.932 1.00 18.31 114 ASP A C 1
ATOM 694 O O . ASP A 1 101 ? -3.933 14.829 9.682 1.00 16.36 114 ASP A O 1
ATOM 699 N N . GLY A 1 102 ? -2.144 13.900 8.695 1.00 15.34 115 GLY A N 1
ATOM 700 C CA . GLY A 1 102 ? -1.192 14.829 9.278 1.00 14.36 115 GLY A CA 1
ATOM 701 C C . GLY A 1 102 ? -0.622 14.391 10.617 1.00 12.42 115 GLY A C 1
ATOM 702 O O . GLY A 1 102 ? 0.268 15.048 11.167 1.00 13.75 115 GLY A O 1
ATOM 703 N N . THR A 1 103 ? -1.137 13.300 11.176 1.00 12.09 116 THR A N 1
ATOM 704 C CA . THR A 1 103 ? -0.520 12.771 12.391 1.00 11.00 116 THR A CA 1
ATOM 705 C C . THR A 1 103 ? 0.822 12.127 12.066 1.00 10.09 116 THR A C 1
ATOM 706 O O . THR A 1 103 ? 1.063 11.693 10.928 1.00 11.43 116 THR A O 1
ATOM 710 N N . VAL A 1 104 ? 1.696 12.089 13.066 1.00 9.74 117 VAL A N 1
ATOM 711 C CA . VAL A 1 104 ? 3.014 11.495 12.926 1.00 10.15 117 VAL A CA 1
ATOM 712 C C . VAL A 1 104 ? 3.186 10.439 14.005 1.00 9.74 117 VAL A C 1
ATOM 713 O O . VAL A 1 104 ? 2.924 10.689 15.186 1.00 9.75 117 VAL A O 1
ATOM 717 N N . ASP A 1 105 ? 3.598 9.244 13.602 1.00 8.88 118 ASP A N 1
ATOM 718 C C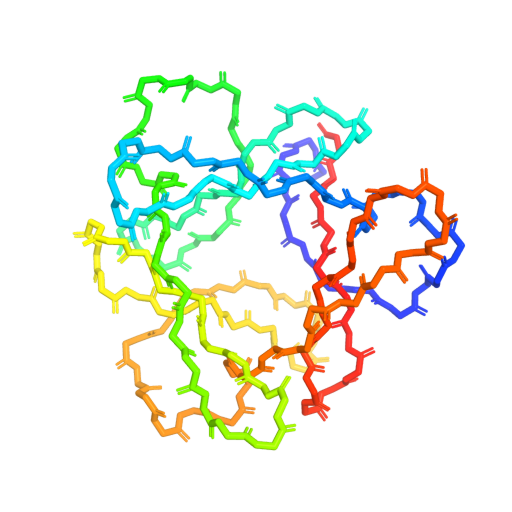A . ASP A 1 105 ? 3.853 8.182 14.562 1.00 8.93 118 ASP A CA 1
ATOM 719 C C . ASP A 1 105 ? 4.937 7.258 14.028 1.00 9.25 118 ASP A C 1
ATOM 720 O O . ASP A 1 105 ? 5.592 7.564 13.028 1.00 10.34 118 ASP A O 1
ATOM 725 N N . GLY A 1 106 ? 5.163 6.154 14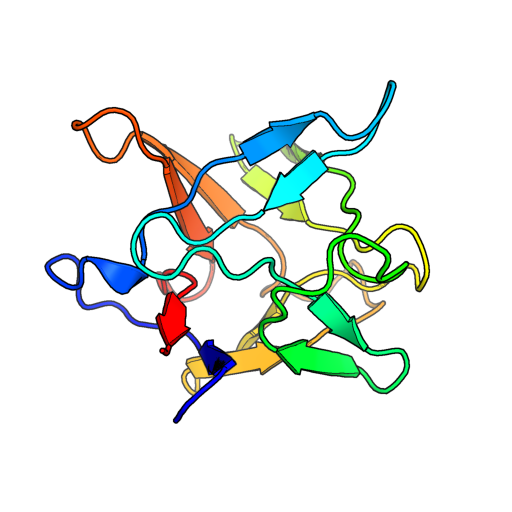.724 1.00 10.26 119 GLY A N 1
ATOM 726 C CA . GLY A 1 106 ? 6.174 5.196 14.325 1.00 10.23 119 GLY A CA 1
ATOM 727 C C . GLY A 1 106 ? 5.576 3.877 13.884 1.00 11.88 119 GLY A C 1
ATOM 728 O O . GLY A 1 106 ? 4.507 3.478 14.354 1.00 13.40 119 GLY A O 1
ATOM 729 N N . THR A 1 107 ? 6.270 3.196 12.979 1.00 10.55 123 THR A N 1
ATOM 730 C CA . THR A 1 107 ? 5.873 1.857 12.555 1.00 10.75 123 THR A CA 1
ATOM 731 C C . THR A 1 107 ? 7.106 1.012 12.287 1.00 10.88 123 THR A C 1
ATOM 732 O O . THR A 1 107 ? 8.130 1.520 11.841 1.00 14.04 123 THR A O 1
ATOM 736 N N . ARG A 1 108 A 7.008 -0.286 12.560 1.00 13.58 123 ARG A N 1
ATOM 737 C CA . ARG A 1 108 A 8.086 -1.204 12.224 1.00 15.54 123 ARG A CA 1
ATOM 738 C C . ARG A 1 108 A 7.914 -1.807 10.842 1.00 20.10 123 ARG A C 1
ATOM 739 O O . ARG A 1 108 A 8.762 -2.575 10.378 1.00 23.25 123 ARG A O 1
ATOM 747 N N . ASP A 1 109 ? 6.817 -1.456 10.181 1.00 15.77 124 ASP A N 1
ATOM 748 C CA . ASP A 1 109 ? 6.509 -2.044 8.879 1.00 15.99 124 ASP A CA 1
ATOM 749 C C . ASP A 1 109 ? 7.253 -1.326 7.759 1.00 15.64 124 ASP A C 1
ATOM 750 O O . ASP A 1 109 ? 6.870 -0.235 7.334 1.00 14.94 124 ASP A O 1
ATOM 755 N N . ARG A 1 110 ? 8.322 -1.957 7.286 1.00 17.32 125 ARG A N 1
ATOM 756 C CA . ARG A 1 110 ? 9.175 -1.375 6.259 1.00 18.59 125 ARG A CA 1
ATOM 757 C C . ARG A 1 110 ? 8.477 -1.243 4.904 1.00 19.33 125 ARG A C 1
ATOM 758 O O . ARG A 1 110 ? 8.986 -0.562 4.026 1.00 21.31 125 ARG A O 1
ATOM 766 N N . SER A 1 111 ? 7.327 -1.899 4.732 1.00 16.55 126 SER A N 1
ATOM 767 C CA A SER A 1 111 ? 6.583 -1.820 3.475 0.68 17.88 126 SER A CA 1
ATOM 768 C CA B SER A 1 111 ? 6.570 -1.830 3.483 0.32 16.49 126 SER A CA 1
ATOM 769 C C . SER A 1 111 ? 5.594 -0.659 3.482 1.00 16.85 126 SER A C 1
ATOM 770 O O . SER A 1 111 ? 4.928 -0.395 2.480 1.00 17.85 126 SER A O 1
ATOM 775 N N . ASP A 1 112 ? 5.495 0.033 4.618 1.00 14.75 127 ASP A N 1
ATOM 776 C CA . ASP A 1 112 ? 4.589 1.164 4.735 1.00 13.76 127 ASP A CA 1
ATOM 777 C C . ASP A 1 112 ? 5.022 2.235 3.735 1.00 14.17 127 ASP A C 1
ATOM 778 O O . ASP A 1 112 ? 6.201 2.520 3.601 1.00 16.42 127 ASP A O 1
ATOM 783 N N . THR A 1 113 ? 4.070 2.817 3.016 1.00 14.46 128 THR A N 1
ATOM 784 C CA . THR A 1 113 ? 4.405 3.783 1.971 1.00 18.09 128 THR A CA 1
ATOM 785 C C . THR A 1 113 ? 4.650 5.194 2.503 1.00 20.56 128 THR A C 1
ATOM 786 O O . THR A 1 113 ? 5.020 6.094 1.745 1.00 31.77 128 THR A O 1
ATOM 790 N N . HIS A 1 114 ? 4.453 5.386 3.802 1.00 14.58 129 HIS A N 1
ATOM 791 C CA . HIS A 1 114 ? 4.502 6.719 4.385 1.00 14.92 129 HIS A CA 1
ATOM 792 C C . HIS A 1 114 ? 5.769 6.987 5.176 1.00 15.18 129 HIS A C 1
ATOM 793 O O . HIS A 1 114 ? 5.843 7.968 5.907 1.00 17.26 129 HIS A O 1
ATOM 800 N N . ILE A 1 115 ? 6.759 6.115 5.027 1.00 15.89 130 ILE A N 1
ATOM 801 C CA . ILE A 1 115 ? 7.984 6.229 5.810 1.00 14.98 130 ILE A CA 1
ATOM 802 C C . ILE A 1 115 ? 9.170 6.742 4.990 1.00 12.95 130 ILE A C 1
ATOM 803 O O . ILE A 1 115 ? 10.253 6.931 5.526 1.00 14.20 130 ILE A O 1
ATOM 808 N N . GLN A 1 116 ? 8.961 6.961 3.691 1.00 17.21 131 GLN A N 1
ATOM 809 C CA . GLN A 1 116 ? 10.008 7.509 2.828 1.00 17.13 131 GLN A CA 1
ATOM 810 C C . GLN A 1 116 ? 10.052 9.022 2.913 1.00 16.90 131 GLN A C 1
ATOM 811 O O . GLN A 1 116 ? 9.041 9.686 2.717 1.00 18.03 131 GLN A O 1
ATOM 817 N N . PHE A 1 117 ? 11.234 9.559 3.188 1.00 13.82 132 PHE A N 1
ATOM 818 C CA . PHE A 1 117 ? 11.415 11.000 3.285 1.00 14.18 132 PHE A CA 1
ATOM 819 C C . PHE A 1 117 ? 12.397 11.538 2.266 1.00 15.23 132 PHE A C 1
ATOM 820 O O . PHE A 1 117 ? 13.308 10.839 1.830 1.00 18.43 132 PHE A O 1
ATOM 828 N N . GLN A 1 118 ? 12.206 12.799 1.900 1.00 17.12 133 GLN A N 1
ATOM 829 C CA . GLN A 1 118 ? 13.208 13.537 1.155 1.00 20.01 133 GLN A CA 1
ATOM 830 C C . GLN A 1 118 ? 13.780 14.589 2.090 1.00 16.30 133 GLN A C 1
ATOM 831 O O . GLN A 1 118 ? 13.032 15.360 2.694 1.00 20.13 133 GLN A O 1
ATOM 837 N N . ILE A 1 119 ? 15.097 14.581 2.257 1.00 18.53 134 ILE A N 1
ATOM 838 C CA . ILE A 1 119 ? 15.766 15.623 3.023 1.00 17.37 134 ILE A CA 1
ATOM 839 C C . ILE A 1 119 ? 16.249 16.676 2.045 1.00 19.17 134 ILE A C 1
ATOM 840 O O . ILE A 1 119 ? 16.971 16.368 1.092 1.00 25.86 134 ILE A O 1
ATOM 845 N N . SER A 1 120 ? 15.847 17.921 2.264 1.00 21.12 135 SER A N 1
ATOM 846 C CA . SER A 1 120 ? 16.228 18.978 1.341 1.00 24.09 135 SER A CA 1
ATOM 847 C C . SER A 1 120 ? 16.693 20.229 2.066 1.00 20.65 135 SER A C 1
ATOM 848 O O . SER A 1 120 ? 16.241 20.514 3.174 1.00 23.82 135 SER A O 1
ATOM 851 N N . PRO A 1 121 ? 17.610 20.980 1.444 1.00 27.50 136 PRO A N 1
ATOM 852 C CA . PRO A 1 121 ? 18.031 22.256 2.026 1.00 31.06 136 PRO A CA 1
ATOM 853 C C . PRO A 1 121 ? 16.890 23.259 1.946 1.00 34.52 136 PRO A C 1
ATOM 854 O O . PRO A 1 121 ? 16.271 23.392 0.891 1.00 35.49 136 PRO A O 1
ATOM 858 N N . GLU A 1 122 ? 16.604 23.942 3.049 1.00 38.64 137 GLU A N 1
ATOM 859 C CA . GLU A 1 122 ? 15.580 24.977 3.052 1.00 35.91 137 GLU A CA 1
ATOM 860 C C . GLU A 1 122 ? 16.058 26.167 2.222 1.00 40.99 137 GLU A C 1
ATOM 861 O O . GLU A 1 122 ? 15.271 26.805 1.520 1.00 46.53 137 GLU A O 1
ATOM 867 N N . GLY A 1 123 ? 17.357 26.448 2.294 1.00 35.48 138 GLY A N 1
ATOM 868 C CA . GLY A 1 123 ? 17.942 27.587 1.609 1.00 43.33 138 GLY A CA 1
ATOM 869 C C . GLY A 1 123 ? 18.651 28.506 2.588 1.00 44.14 138 GLY A C 1
ATOM 870 O O . GLY A 1 123 ? 19.510 29.301 2.205 1.00 44.04 138 GLY A O 1
ATOM 871 N N . ASN A 1 124 ? 18.289 28.391 3.862 1.00 39.27 139 ASN A N 1
ATOM 872 C CA . ASN A 1 124 ? 18.877 29.226 4.905 1.00 38.57 139 ASN A CA 1
ATOM 873 C C . ASN A 1 124 ? 19.892 28.479 5.771 1.00 36.18 139 ASN A C 1
ATOM 874 O O . ASN A 1 124 ? 20.405 29.023 6.751 1.00 45.93 139 ASN A O 1
ATOM 879 N N . GLY A 1 125 ? 20.185 27.237 5.398 1.00 37.95 140 GLY A N 1
ATOM 880 C CA . GLY A 1 125 ? 21.145 26.427 6.130 1.00 45.34 140 GLY A CA 1
ATOM 881 C C . GLY A 1 125 ? 20.523 25.257 6.874 1.00 30.71 140 GLY A C 1
ATOM 882 O O . GLY A 1 125 ? 21.214 24.310 7.251 1.00 48.09 140 GLY A O 1
ATOM 883 N N . GLU A 1 126 ? 19.213 25.322 7.086 1.00 31.25 211 GLU A N 1
ATOM 884 C CA . GLU A 1 126 ? 18.491 24.256 7.770 1.00 29.15 211 GLU A CA 1
ATOM 885 C C . GLU A 1 126 ? 18.034 23.219 6.745 1.00 25.69 211 GLU A C 1
ATOM 886 O O . GLU A 1 126 ? 18.238 23.396 5.537 1.00 32.41 211 GLU A O 1
ATOM 892 N N . VAL A 1 127 ? 17.424 22.132 7.208 1.00 18.50 212 VAL A N 1
ATOM 893 C CA . VAL A 1 127 ? 16.866 21.156 6.273 1.00 15.44 212 VAL A CA 1
ATOM 894 C C . VAL A 1 127 ? 15.388 20.930 6.528 1.00 16.28 212 VAL A C 1
ATOM 895 O O . VAL A 1 127 ? 14.897 21.192 7.626 1.00 16.16 212 VAL A O 1
ATOM 899 N N . LEU A 1 128 ? 14.694 20.461 5.492 1.00 14.40 213 LEU A N 1
ATOM 900 C CA . LEU A 1 128 ? 13.302 20.060 5.585 1.00 14.28 213 LEU A CA 1
ATOM 901 C C . LEU A 1 128 ? 13.212 18.541 5.475 1.00 12.50 213 LEU A C 1
ATOM 902 O O . LEU A 1 128 ? 13.991 17.915 4.756 1.00 15.75 213 LEU A O 1
ATOM 907 N N . LEU A 1 129 ? 12.240 17.962 6.174 1.00 14.00 214 LEU A N 1
ATOM 908 C CA . LEU A 1 129 ? 12.009 16.523 6.162 1.00 13.75 214 LEU A CA 1
ATOM 909 C C . LEU A 1 129 ? 10.615 16.271 5.592 1.00 13.56 214 LEU A C 1
ATOM 910 O O . LEU A 1 129 ? 9.613 16.429 6.287 1.00 13.17 214 LEU A O 1
ATOM 915 N N . LYS A 1 130 ? 10.558 15.896 4.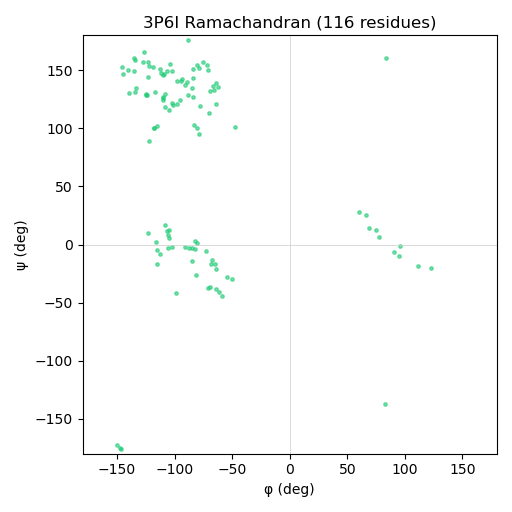317 1.00 13.99 215 LYS A N 1
ATOM 916 C CA . LYS A 1 130 ? 9.286 15.800 3.621 1.00 15.34 215 LYS A CA 1
ATOM 917 C C . LYS A 1 130 ? 8.926 14.362 3.323 1.00 14.06 215 LYS A C 1
ATOM 918 O O . LYS A 1 130 ? 9.704 13.624 2.725 1.00 15.15 215 LYS A O 1
ATOM 924 N N . SER A 1 131 ? 7.740 13.960 3.749 1.00 15.48 216 SER A N 1
ATOM 925 C CA . SER A 1 131 ? 7.262 12.636 3.409 1.00 20.58 216 SER A CA 1
ATOM 926 C C . SER A 1 131 ? 6.760 12.633 1.974 1.00 17.00 216 SER A C 1
ATOM 927 O O . SER A 1 131 ? 5.844 13.370 1.618 1.00 27.06 216 SER A O 1
ATOM 930 N N . THR A 1 132 ? 7.384 11.803 1.155 1.00 15.90 217 THR A N 1
ATOM 931 C CA . THR A 1 132 ? 7.156 11.822 -0.281 1.00 19.55 217 THR A CA 1
ATOM 932 C C . THR A 1 132 ? 5.726 11.457 -0.661 1.00 18.80 217 THR A C 1
ATOM 933 O O . THR A 1 132 ? 5.146 12.046 -1.570 1.00 19.13 217 THR A O 1
ATOM 937 N N . GLU A 1 133 ? 5.155 10.494 0.047 1.00 17.83 218 GLU A N 1
ATOM 938 C CA . GLU A 1 133 ? 3.842 9.982 -0.309 1.00 23.58 218 GLU A CA 1
ATOM 939 C C . GLU A 1 133 ? 2.769 11.063 -0.229 1.00 25.79 218 GLU A C 1
ATOM 940 O O . GLU A 1 133 ? 1.892 11.150 -1.089 1.00 26.25 218 GLU A O 1
ATOM 946 N N . THR A 1 134 ? 2.848 11.900 0.799 1.00 21.50 219 THR A N 1
ATOM 947 C CA . THR A 1 134 ? 1.780 12.858 1.059 1.00 23.74 219 THR A CA 1
ATOM 948 C C . THR A 1 134 ? 2.203 14.304 0.848 1.00 19.90 219 THR A C 1
ATOM 949 O O . THR A 1 134 ? 1.373 15.203 0.899 1.00 22.45 219 THR A O 1
ATOM 953 N N . GLY A 1 135 ? 3.495 14.520 0.624 1.00 21.41 220 GLY A N 1
ATOM 954 C CA . GLY A 1 135 ? 4.025 15.858 0.455 1.00 20.74 220 GLY A CA 1
ATOM 955 C C . GLY A 1 135 ? 3.927 16.696 1.715 1.00 20.89 220 GLY A C 1
ATOM 956 O O . GLY A 1 135 ? 3.873 17.920 1.649 1.00 25.14 220 GLY A O 1
ATOM 957 N N . GLN A 1 136 ? 3.895 16.040 2.872 1.00 19.63 221 GLN A N 1
ATOM 958 C CA . GLN A 1 136 ? 3.866 16.759 4.138 1.00 16.52 221 GLN A CA 1
ATOM 959 C C . GLN A 1 136 ? 5.248 16.870 4.767 1.00 14.43 221 GLN A C 1
ATOM 960 O O . GLN A 1 136 ? 6.037 15.925 4.731 1.00 15.87 221 GLN A O 1
ATOM 966 N N . TYR A 1 137 ? 5.530 18.028 5.353 1.00 16.16 222 TYR A N 1
ATOM 967 C CA . TYR A 1 137 ? 6.772 18.237 6.093 1.00 16.03 222 TYR A CA 1
ATOM 968 C C . TYR A 1 137 ? 6.591 17.948 7.575 1.00 12.46 222 TYR A C 1
ATOM 969 O O . TYR A 1 137 ? 5.551 18.260 8.153 1.00 15.55 222 TYR A O 1
ATOM 978 N N . LEU A 1 138 ? 7.606 17.351 8.187 1.00 12.01 223 LEU A N 1
ATOM 979 C CA A LEU A 1 138 ? 7.606 17.177 9.638 0.64 12.97 223 LEU A CA 1
ATOM 980 C CA B LEU A 1 138 ? 7.626 17.165 9.628 0.36 12.98 223 LEU A CA 1
ATOM 981 C C . LEU A 1 138 ? 7.711 18.518 10.335 1.00 12.84 223 LEU A C 1
ATOM 982 O O . LEU A 1 138 ? 8.443 19.405 9.898 1.00 13.50 223 LEU A O 1
ATOM 991 N N . ARG A 1 139 ? 6.982 18.649 11.437 1.00 11.55 224 ARG A N 1
ATOM 992 C CA . ARG A 1 139 ? 6.950 19.865 12.230 1.00 13.15 224 ARG A CA 1
ATOM 993 C C . ARG A 1 139 ? 6.943 19.498 13.715 1.00 11.85 224 ARG A C 1
ATOM 994 O O . ARG A 1 139 ? 6.158 18.655 14.140 1.00 11.87 224 ARG A O 1
ATOM 1002 N N . ILE A 1 140 ? 7.825 20.105 14.508 1.00 11.65 225 ILE A N 1
ATOM 1003 C CA . ILE A 1 140 ? 7.675 20.022 15.960 1.00 11.48 225 ILE A CA 1
ATOM 1004 C C . ILE A 1 140 ? 7.086 21.324 16.478 1.00 13.22 225 ILE A C 1
ATOM 1005 O O . ILE A 1 140 ? 7.636 22.404 16.264 1.00 14.11 225 ILE A O 1
ATOM 1010 N N . ASN A 1 141 ? 5.943 21.222 17.136 1.00 13.34 226 ASN A N 1
ATOM 1011 C CA . ASN A 1 141 ? 5.290 22.406 17.657 1.00 15.03 226 ASN A CA 1
ATOM 1012 C C . ASN A 1 141 ? 5.8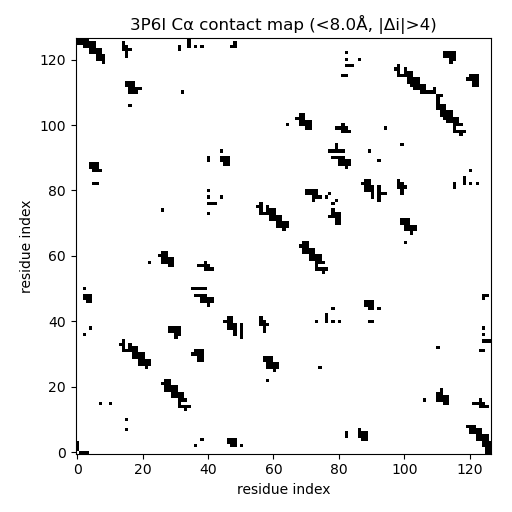74 22.779 19.007 1.00 16.46 226 ASN A C 1
ATOM 1013 O O . ASN A 1 141 ? 6.381 21.913 19.727 1.00 17.52 226 ASN A O 1
ATOM 1018 N N . PRO A 1 142 ? 5.849 24.077 19.340 1.00 20.97 227 PRO A N 1
ATOM 1019 C CA . PRO A 1 142 ? 6.439 24.523 20.605 0.97 24.44 227 PRO A CA 1
ATOM 1020 C C . PRO A 1 142 ? 5.707 23.869 21.758 1.00 23.55 227 PRO A C 1
ATOM 1021 O O . PRO A 1 142 ? 6.217 23.717 22.867 1.00 26.90 227 PRO A O 1
#

B-factor: mean 23.69, std 12.33, range [8.45, 76.49]

CATH classification: 2.80.10.50

Foldseek 3Di:
DAWAKWWDLPLVDLQQWWDWADDPDAKTWTAGPPPRWTWFADLVFGITTDNPPPDQRRIWGWADPPPQKTWTAGPPNCWTWFHDLVTHITTDNDPPDQGRIWHWADSPPRTIWTAGPVNRITMGHDD

Secondary structure (DSSP, 8-state):
-TTBEEEE--TT-GGG-EEEEE-SSS-EEEEETTT-PEEEE-TTSBEEEE--TT-TT--EEEEEEETTEEEEEETTT-PEEEE-TTSBEEEE--TT-TT--EEEEE-SSS-EEEEETTTTEEEEE--

Sequence (127 aa):
KGGTVDGTRDRSDTHIQFQQISPEGNGEVLLKSTETGQYLLRINPDGTVDGTRDRSDTTHIQFQQISPEGNGEVLLKSSTTETGQYLLRINPDGTVDGTRDRSSDTHIQFQISPEGNGEVLLKSTETGQYLLRINP

Radius of gyration: 12.91 Å; Cα contacts (8 Å, |Δi|>4): 374; chains: 1; bounding box: 34×31×34 Å

Solvent-accessible surface area: 6005 Å² total; per-residue (Å²): 202,60,11,58,11,37,10,14,148,70,104,96,26,65,49,1,19,0,76,56,42,106,40,64,168,62,53,25,2,0,61,0,38,96,23,21,6,26,0,48,0,29,84,114,10,72,12,38,11,14,145,71,116,93,21,75,35,0,23,0,77,58,34,116,58,45,153,66,37,21,0,0,70,0,43,103,19,23,6,16,0,51,0,27,89,113,10,72,11,38,10,17,148,75,125,92,23,72,40,0,26,0,65,58,41,112,43,71,90,74,30,32,3,0,56,0,37,102,22,26,7,31,0,47,0,26,91